Protein AF-A0A834CNC3-F1 (afdb_monomer)

Secondary structure (DSSP, 8-state):
-PPP-----EEE--THHHHHHHHSHHHHHHHHHHTTSEEESSTTTHHHHHHHHHHHHHHHHHHHHHH-----TTS-SSSSHHHHHHHHHHHHHH----HHHHHHHHTTS----

Mean predicted aligned error: 15.57 Å

Organism: Juglans regia (NCBI:txid51240)

Structure (mmCIF, N/CA/C/O backbone):
data_AF-A0A834CNC3-F1
#
_entry.id   AF-A0A834CNC3-F1
#
loop_
_atom_site.group_PDB
_atom_site.id
_atom_site.type_symbol
_atom_site.label_atom_id
_atom_site.label_alt_id
_atom_site.label_comp_id
_atom_site.label_asym_id
_atom_site.label_entity_id
_atom_site.label_seq_id
_atom_site.pdbx_PDB_ins_code
_atom_site.Cartn_x
_atom_site.Cartn_y
_atom_site.Cartn_z
_atom_site.occupancy
_atom_site.B_iso_or_equiv
_atom_site.auth_seq_id
_atom_site.auth_comp_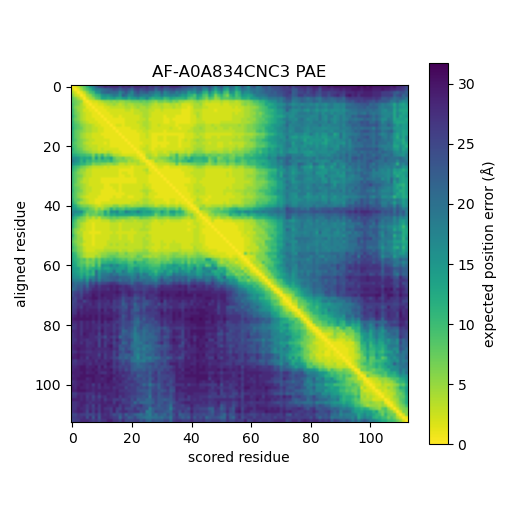id
_atom_site.auth_asym_id
_atom_site.auth_atom_id
_atom_site.pdbx_PDB_model_num
ATOM 1 N N . MET A 1 1 ? -22.501 -0.423 21.751 1.00 41.09 1 MET A N 1
ATOM 2 C CA . MET A 1 1 ? -21.219 -0.624 21.041 1.00 41.09 1 MET A CA 1
ATOM 3 C C . MET A 1 1 ? -21.425 -1.715 20.008 1.00 41.09 1 MET A C 1
ATOM 5 O O . MET A 1 1 ? -21.497 -2.881 20.372 1.00 41.09 1 MET A O 1
ATOM 9 N N . THR A 1 2 ? -21.626 -1.350 18.747 1.00 49.31 2 THR A N 1
ATOM 10 C CA . THR A 1 2 ? -21.684 -2.316 17.645 1.00 49.31 2 THR A CA 1
ATOM 11 C C . THR A 1 2 ? -20.278 -2.861 17.417 1.00 49.31 2 THR A C 1
ATOM 13 O O . THR A 1 2 ? -19.339 -2.093 17.212 1.00 49.31 2 THR A O 1
ATOM 16 N N . LYS A 1 3 ? -20.114 -4.182 17.523 1.00 52.75 3 LYS A N 1
ATOM 17 C CA . LYS A 1 3 ? -18.864 -4.873 17.188 1.00 52.75 3 LYS A CA 1
ATOM 18 C C . LYS A 1 3 ? -18.558 -4.570 15.717 1.00 52.75 3 LYS A C 1
ATOM 20 O O . LYS A 1 3 ? -19.359 -4.921 14.857 1.00 52.75 3 LYS A O 1
ATOM 25 N N . CYS A 1 4 ? -17.453 -3.884 15.436 1.00 61.88 4 CYS A N 1
ATOM 26 C CA . CYS A 1 4 ? -16.990 -3.725 14.062 1.00 61.88 4 CYS A CA 1
ATOM 27 C C . CYS A 1 4 ? -16.501 -5.100 13.592 1.00 61.88 4 CYS A C 1
ATOM 29 O O . CYS A 1 4 ? -15.593 -5.657 14.203 1.00 61.88 4 CYS A O 1
ATOM 31 N N . SER A 1 5 ? -17.149 -5.677 12.581 1.00 75.75 5 SER A N 1
ATOM 32 C CA . SER A 1 5 ? -16.826 -7.008 12.044 1.00 75.75 5 SER A CA 1
ATOM 33 C C . SER A 1 5 ? -15.761 -6.974 10.946 1.00 75.75 5 SER A C 1
ATOM 35 O O . SER A 1 5 ? -15.480 -8.002 10.340 1.00 75.75 5 SER A O 1
ATOM 37 N N . LEU A 1 6 ? -15.217 -5.792 10.645 1.00 85.88 6 LEU A N 1
ATOM 38 C CA . LEU A 1 6 ? -14.205 -5.610 9.615 1.00 85.88 6 LEU A CA 1
ATOM 39 C C . LEU A 1 6 ? -12.844 -6.058 10.144 1.00 85.88 6 LEU A C 1
ATOM 41 O O . LEU A 1 6 ? -12.264 -5.421 11.022 1.00 85.88 6 LEU A O 1
ATOM 45 N N . GLU A 1 7 ? -12.337 -7.139 9.568 1.00 88.31 7 GLU A N 1
ATOM 46 C CA . GLU A 1 7 ? -11.009 -7.679 9.825 1.00 88.31 7 GLU A CA 1
ATOM 47 C C . GLU A 1 7 ? -10.326 -7.974 8.486 1.00 88.31 7 GLU A C 1
ATOM 49 O O . GLU A 1 7 ? -10.959 -8.382 7.509 1.00 88.31 7 GLU A O 1
ATOM 54 N N . THR A 1 8 ? -9.019 -7.739 8.426 1.00 92.25 8 THR A N 1
ATOM 55 C CA . THR A 1 8 ? -8.188 -8.132 7.291 1.00 92.25 8 THR A CA 1
ATOM 56 C C . THR A 1 8 ? -6.791 -8.473 7.787 1.00 92.25 8 THR A C 1
ATOM 58 O O . THR A 1 8 ? -6.259 -7.806 8.676 1.00 92.25 8 THR A O 1
ATOM 61 N N . VAL A 1 9 ? -6.196 -9.519 7.219 1.00 93.00 9 VAL A N 1
ATOM 62 C CA . VAL A 1 9 ? -4.833 -9.948 7.539 1.00 93.00 9 VAL A CA 1
ATOM 63 C C . VAL A 1 9 ? -3.977 -9.774 6.297 1.00 93.00 9 VAL A C 1
ATOM 65 O O . VAL A 1 9 ? -4.132 -10.499 5.310 1.00 93.00 9 VAL A O 1
ATOM 68 N N . LEU A 1 10 ? -3.065 -8.810 6.371 1.00 94.56 10 LEU A N 1
ATOM 69 C CA . LEU A 1 10 ? -2.088 -8.511 5.335 1.00 94.56 10 LEU A CA 1
ATOM 70 C C . LEU A 1 10 ? -0.815 -9.333 5.575 1.00 94.56 10 LEU A C 1
ATOM 72 O O . LEU A 1 10 ? -0.267 -9.334 6.677 1.00 94.56 10 LEU A O 1
ATOM 76 N N . ARG A 1 11 ? -0.340 -10.031 4.542 1.00 95.56 11 ARG A N 1
ATOM 77 C CA . ARG A 1 11 ? 0.912 -10.798 4.550 1.00 95.56 11 ARG A CA 1
ATOM 78 C C . ARG A 1 11 ? 1.923 -10.104 3.655 1.00 95.56 11 ARG A C 1
ATOM 80 O O . ARG A 1 11 ? 1.697 -9.989 2.457 1.00 95.56 11 ARG A O 1
ATOM 87 N N . VAL A 1 12 ? 3.024 -9.648 4.240 1.00 96.75 12 VAL A N 1
ATOM 88 C CA . VAL A 1 12 ? 4.131 -9.037 3.498 1.00 96.75 12 VAL A CA 1
ATOM 89 C C . VAL A 1 12 ? 5.075 -10.137 3.029 1.00 96.75 12 VAL A C 1
ATOM 91 O O . VAL A 1 12 ? 5.561 -10.920 3.844 1.00 96.75 12 VAL A O 1
ATOM 94 N N . HIS A 1 13 ? 5.346 -10.174 1.727 1.00 96.62 13 HIS A N 1
ATOM 95 C CA . HIS A 1 13 ? 6.237 -11.152 1.092 1.00 96.62 13 HIS A CA 1
ATOM 96 C C . HIS A 1 13 ? 7.626 -10.576 0.818 1.00 96.62 13 HIS A C 1
ATOM 98 O O . HIS A 1 13 ? 8.601 -11.317 0.734 1.00 96.62 13 HIS A O 1
ATOM 104 N N . SER A 1 14 ? 7.725 -9.250 0.698 1.00 95.38 14 SER A N 1
ATOM 105 C CA . SER A 1 14 ? 8.938 -8.548 0.283 1.00 95.38 14 SER A CA 1
ATOM 106 C C . SER A 1 14 ? 9.183 -7.300 1.137 1.00 95.38 14 SER A C 1
ATOM 108 O O . SER A 1 14 ? 8.270 -6.492 1.320 1.00 95.38 14 SER A O 1
ATOM 110 N N . PRO A 1 15 ? 10.423 -7.051 1.607 1.00 94.94 15 PRO A N 1
ATOM 111 C CA . PRO A 1 15 ? 10.769 -5.808 2.299 1.00 94.94 15 PRO A CA 1
ATOM 112 C C . PRO A 1 15 ? 10.559 -4.543 1.450 1.00 94.94 15 PRO A C 1
ATOM 114 O O . PRO A 1 15 ? 10.452 -3.447 2.005 1.00 94.94 15 PRO A O 1
ATOM 117 N N . GLN A 1 16 ? 10.478 -4.674 0.117 1.00 92.38 16 GLN A N 1
ATOM 118 C CA . GLN A 1 16 ? 10.196 -3.547 -0.778 1.00 92.38 16 GLN A CA 1
ATOM 119 C C . GLN A 1 16 ? 8.828 -2.918 -0.504 1.00 92.38 16 GLN A C 1
ATOM 121 O O . GLN A 1 16 ? 8.680 -1.716 -0.727 1.00 92.38 16 GLN A O 1
ATOM 126 N N . PHE A 1 17 ? 7.883 -3.686 0.055 1.00 94.81 17 PHE A N 1
ATOM 127 C CA . PHE A 1 17 ? 6.597 -3.192 0.543 1.00 94.81 17 PHE A CA 1
ATOM 128 C C . PHE A 1 17 ? 6.767 -1.920 1.381 1.00 94.81 17 PHE A C 1
ATOM 130 O O . PHE A 1 17 ? 6.207 -0.873 1.061 1.00 94.81 17 PHE A O 1
ATOM 137 N N . TYR A 1 18 ? 7.609 -1.982 2.417 1.00 91.00 18 TYR A N 1
ATOM 138 C CA . TYR A 1 18 ? 7.802 -0.868 3.342 1.00 91.00 18 TYR A CA 1
ATOM 139 C C . TYR A 1 18 ? 8.405 0.347 2.640 1.00 91.00 18 TYR A C 1
ATOM 141 O O . TYR A 1 18 ? 7.972 1.474 2.867 1.00 91.00 18 TYR A O 1
ATOM 149 N N . TRP A 1 19 ? 9.375 0.128 1.751 1.00 90.75 19 TRP A N 1
ATOM 150 C CA . TRP A 1 19 ? 9.991 1.216 0.999 1.00 90.75 19 TRP A CA 1
ATOM 151 C C . TRP A 1 19 ? 8.991 1.893 0.059 1.00 90.75 19 TRP A C 1
ATOM 153 O O . TRP A 1 19 ? 8.902 3.121 0.047 1.00 90.75 19 TRP A O 1
ATOM 163 N N . LYS A 1 20 ? 8.205 1.121 -0.701 1.00 89.94 20 LYS A N 1
ATOM 164 C CA . LYS A 1 20 ? 7.202 1.658 -1.631 1.00 89.94 20 LYS A CA 1
ATOM 165 C C . LYS A 1 20 ? 6.122 2.430 -0.879 1.00 89.94 20 LYS A C 1
ATOM 167 O O . LYS A 1 20 ? 5.895 3.591 -1.208 1.00 89.94 20 LYS A O 1
ATOM 172 N N . VAL A 1 21 ? 5.549 1.859 0.181 1.00 88.44 21 VAL A N 1
ATOM 173 C CA . VAL A 1 21 ? 4.517 2.524 0.997 1.00 88.44 21 VAL A CA 1
ATOM 174 C C . VAL A 1 21 ? 5.039 3.822 1.624 1.00 88.44 21 VAL A C 1
ATOM 176 O O . VAL A 1 21 ? 4.366 4.848 1.560 1.00 88.44 21 VAL A O 1
ATOM 179 N N . MET A 1 22 ? 6.261 3.826 2.166 1.00 86.12 22 MET A N 1
ATOM 180 C CA . MET A 1 22 ? 6.819 5.012 2.832 1.00 86.12 22 MET A CA 1
ATOM 181 C C . MET A 1 22 ? 7.269 6.103 1.853 1.00 86.12 22 MET A C 1
ATOM 183 O O . MET A 1 22 ? 7.214 7.291 2.170 1.00 86.12 22 MET A O 1
ATOM 187 N N . THR A 1 23 ? 7.738 5.728 0.659 1.00 83.06 23 THR A N 1
ATOM 188 C CA . THR A 1 23 ? 8.382 6.670 -0.270 1.00 83.06 23 THR A CA 1
ATOM 189 C C . THR A 1 23 ? 7.548 7.023 -1.491 1.00 83.06 23 THR A C 1
ATOM 191 O O . THR A 1 23 ? 7.901 7.982 -2.174 1.00 83.06 23 THR A O 1
ATOM 194 N N . ARG A 1 24 ? 6.444 6.334 -1.790 1.00 78.00 24 ARG A N 1
ATOM 195 C CA . ARG A 1 24 ? 5.650 6.577 -3.012 1.00 78.00 24 ARG A CA 1
ATOM 196 C C . ARG A 1 24 ? 4.211 7.035 -2.753 1.00 78.00 24 ARG A C 1
ATOM 198 O O . ARG A 1 24 ? 3.396 6.990 -3.669 1.00 78.00 24 ARG A O 1
ATOM 205 N N . ALA A 1 25 ? 3.934 7.568 -1.558 1.00 74.75 25 ALA A N 1
ATOM 206 C CA . ALA A 1 25 ? 2.613 8.086 -1.175 1.00 74.75 25 ALA A CA 1
ATOM 207 C C . ALA A 1 25 ? 1.498 7.069 -1.510 1.00 74.75 25 ALA A C 1
ATOM 209 O O . ALA A 1 25 ? 1.729 5.865 -1.403 1.00 74.75 25 ALA A O 1
ATOM 210 N N . ASP A 1 26 ? 0.320 7.527 -1.938 1.00 66.88 26 ASP A N 1
ATOM 211 C CA . ASP A 1 26 ? -0.842 6.665 -2.210 1.00 66.88 26 ASP A CA 1
ATOM 212 C C . ASP A 1 26 ? -0.576 5.612 -3.301 1.00 66.88 26 ASP A C 1
ATOM 214 O O . ASP A 1 26 ? -1.096 4.497 -3.240 1.00 66.88 26 ASP A O 1
ATOM 218 N N . LEU A 1 27 ? 0.292 5.925 -4.269 1.00 82.94 27 LEU A N 1
ATOM 219 C CA . LEU A 1 27 ? 0.684 4.986 -5.324 1.00 82.94 27 LEU A CA 1
ATOM 220 C C . LEU A 1 27 ? 1.593 3.870 -4.802 1.00 82.94 27 LEU A C 1
ATOM 222 O O . LEU A 1 27 ? 1.631 2.795 -5.382 1.00 82.94 27 LEU A O 1
ATOM 226 N N . GLY A 1 28 ? 2.294 4.085 -3.688 1.00 88.31 28 GLY A N 1
ATOM 227 C CA . GLY A 1 28 ? 3.211 3.102 -3.120 1.00 88.31 28 GLY A CA 1
ATOM 228 C C . GLY A 1 28 ? 2.536 1.834 -2.623 1.00 88.31 28 GLY A C 1
ATOM 229 O O . GLY A 1 28 ? 3.091 0.749 -2.775 1.00 88.31 28 GLY A O 1
ATOM 230 N N . LEU A 1 29 ? 1.334 1.962 -2.060 1.00 91.19 29 LEU A N 1
ATOM 231 C CA . LEU A 1 29 ? 0.539 0.809 -1.645 1.00 91.19 29 LEU A CA 1
ATOM 232 C C . LEU A 1 29 ? -0.019 0.054 -2.861 1.00 91.19 29 LEU A C 1
ATOM 234 O O . LEU A 1 29 ? -0.024 -1.173 -2.859 1.00 91.19 29 LEU A O 1
ATOM 238 N N . ALA A 1 30 ? -0.448 0.778 -3.900 1.00 91.12 30 ALA A N 1
ATOM 239 C CA . ALA A 1 30 ? -0.945 0.182 -5.139 1.00 91.12 30 ALA A CA 1
ATOM 240 C C . ALA A 1 30 ? 0.167 -0.555 -5.904 1.00 91.12 30 ALA A C 1
ATOM 242 O O . ALA A 1 30 ? -0.014 -1.719 -6.251 1.00 91.12 30 ALA A O 1
ATOM 243 N N . ASP A 1 31 ? 1.329 0.082 -6.083 1.00 91.94 31 ASP A N 1
ATOM 244 C CA . ASP A 1 31 ? 2.526 -0.527 -6.676 1.00 91.94 31 ASP A CA 1
ATOM 245 C C . ASP A 1 31 ? 2.905 -1.807 -5.920 1.00 91.94 31 ASP A C 1
ATOM 247 O O . ASP A 1 31 ? 3.112 -2.852 -6.525 1.00 91.94 31 ASP A O 1
ATOM 251 N N . ALA A 1 32 ? 2.954 -1.749 -4.585 1.00 94.56 32 ALA A N 1
ATOM 252 C CA . ALA A 1 32 ? 3.310 -2.903 -3.766 1.00 94.56 32 ALA A CA 1
ATOM 253 C C . ALA A 1 32 ? 2.288 -4.051 -3.864 1.00 94.56 32 ALA A C 1
ATOM 255 O O . ALA A 1 32 ? 2.666 -5.213 -3.731 1.00 94.56 32 ALA A O 1
ATOM 256 N N . TYR A 1 33 ? 1.008 -3.745 -4.098 1.00 93.12 33 TYR A N 1
ATOM 257 C CA . TYR A 1 33 ? -0.026 -4.760 -4.304 1.00 93.12 33 TYR A CA 1
ATOM 258 C C . TYR A 1 33 ? 0.096 -5.409 -5.687 1.00 93.12 33 TYR A C 1
ATOM 260 O O . TYR A 1 33 ? 0.105 -6.632 -5.791 1.00 93.12 33 TYR A O 1
ATOM 268 N N . ILE A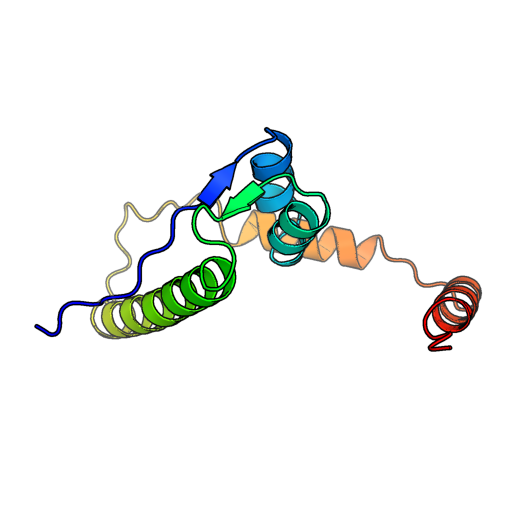 1 34 ? 0.237 -4.595 -6.739 1.00 93.31 34 ILE A N 1
ATOM 269 C CA . ILE A 1 34 ? 0.364 -5.053 -8.132 1.00 93.31 34 ILE A CA 1
ATOM 270 C C . ILE A 1 34 ? 1.642 -5.877 -8.325 1.00 93.31 34 ILE A C 1
ATOM 272 O O . ILE A 1 34 ? 1.607 -6.919 -8.976 1.00 93.31 34 ILE A O 1
ATOM 276 N N . ASP A 1 35 ? 2.749 -5.445 -7.721 1.00 95.12 35 ASP A N 1
ATOM 277 C CA . ASP A 1 35 ? 4.037 -6.141 -7.792 1.00 95.12 35 ASP A CA 1
ATOM 278 C C . ASP A 1 35 ? 4.090 -7.396 -6.894 1.00 95.12 35 ASP A C 1
ATOM 280 O O . ASP A 1 35 ? 5.079 -8.129 -6.915 1.00 95.12 35 ASP A O 1
ATOM 284 N N . GLY A 1 36 ? 3.048 -7.657 -6.093 1.00 94.31 36 GLY A N 1
ATOM 285 C CA . GLY A 1 36 ? 2.966 -8.825 -5.213 1.00 94.31 36 GLY A CA 1
ATOM 286 C C . GLY A 1 36 ? 3.856 -8.752 -3.967 1.00 94.31 36 GLY A C 1
ATOM 287 O O . GLY A 1 36 ? 4.118 -9.778 -3.339 1.00 94.31 36 GLY A O 1
ATOM 288 N N . ASP A 1 37 ? 4.309 -7.560 -3.563 1.00 96.12 37 ASP A N 1
ATOM 289 C CA . ASP A 1 37 ? 5.113 -7.389 -2.344 1.00 96.12 37 ASP A CA 1
ATOM 290 C C . ASP A 1 37 ? 4.327 -7.726 -1.069 1.00 96.12 37 ASP A C 1
ATOM 292 O O . ASP A 1 37 ? 4.917 -8.002 -0.019 1.00 96.12 37 ASP A O 1
ATOM 296 N N . PHE A 1 38 ? 2.997 -7.708 -1.149 1.00 95.56 38 PHE A N 1
ATOM 297 C CA . PHE A 1 38 ? 2.102 -8.207 -0.117 1.00 95.56 38 PHE A CA 1
ATOM 298 C C . PHE A 1 38 ? 0.843 -8.828 -0.727 1.00 95.56 38 PHE A C 1
ATOM 300 O O . PHE A 1 38 ? 0.470 -8.540 -1.861 1.00 95.56 38 PHE A O 1
ATOM 307 N N . SER A 1 39 ? 0.154 -9.656 0.052 1.00 94.94 39 SER A N 1
ATOM 308 C CA . SER A 1 39 ? -1.174 -10.168 -0.287 1.00 94.94 39 SER A CA 1
ATOM 309 C C . SER A 1 39 ? -2.066 -10.248 0.949 1.00 94.94 39 SER A C 1
ATOM 311 O O . SER A 1 39 ? -1.653 -9.912 2.062 1.00 94.94 39 SER A O 1
ATOM 313 N N . PHE A 1 40 ? -3.304 -10.696 0.764 1.00 94.69 40 PHE A N 1
ATOM 314 C CA . PHE A 1 40 ? -4.238 -10.925 1.859 1.00 94.69 40 PHE A CA 1
ATOM 315 C C . PHE A 1 40 ? -4.385 -12.415 2.145 1.00 94.69 40 PHE A C 1
ATOM 317 O O . PHE A 1 40 ? -4.375 -13.236 1.232 1.00 94.69 40 PHE A O 1
ATOM 324 N N . ALA A 1 41 ? -4.530 -12.767 3.425 1.00 86.94 41 ALA A N 1
ATOM 325 C CA . ALA A 1 41 ? -4.808 -14.148 3.823 1.00 86.94 41 ALA A CA 1
ATOM 326 C C . ALA A 1 41 ? -6.189 -14.625 3.336 1.00 86.94 41 ALA A C 1
ATOM 328 O O . ALA A 1 41 ? -6.368 -15.809 3.072 1.00 86.94 41 ALA A O 1
ATOM 329 N N . VAL A 1 42 ? -7.143 -13.695 3.226 1.00 80.81 42 VAL A N 1
ATOM 330 C CA . VAL A 1 42 ? -8.461 -13.900 2.618 1.00 80.81 42 VAL A CA 1
ATOM 331 C C . VAL A 1 42 ? -8.486 -13.107 1.318 1.00 80.81 42 VAL A C 1
ATOM 333 O O . VAL A 1 42 ? -8.476 -11.877 1.338 1.00 80.81 42 VAL A O 1
ATOM 336 N N . GLU A 1 43 ? -8.470 -13.820 0.197 1.00 67.75 43 GLU A N 1
ATOM 337 C CA . GLU A 1 43 ? -8.192 -13.245 -1.124 1.00 67.75 43 GLU A CA 1
ATOM 338 C C . GLU A 1 43 ? -9.329 -12.349 -1.644 1.00 67.75 43 GLU A C 1
ATOM 340 O O . GLU A 1 43 ? -9.062 -11.312 -2.244 1.00 67.75 43 GLU A O 1
ATOM 345 N N . ASN A 1 44 ? -10.587 -12.684 -1.335 1.00 74.50 44 ASN A N 1
ATOM 346 C CA . ASN A 1 44 ? -11.749 -12.004 -1.920 1.00 74.50 44 ASN A CA 1
ATOM 347 C C . ASN A 1 44 ? -12.108 -10.673 -1.240 1.00 74.50 44 ASN A C 1
ATOM 349 O O . ASN A 1 44 ? -12.458 -9.716 -1.922 1.00 74.50 44 ASN A O 1
ATOM 353 N N . ASP A 1 45 ? -11.974 -10.586 0.087 1.00 84.69 45 ASP A N 1
ATOM 354 C CA . ASP A 1 45 ? -12.443 -9.417 0.849 1.00 84.69 45 ASP A CA 1
ATOM 355 C C . ASP A 1 45 ? -11.304 -8.601 1.474 1.00 84.69 45 ASP A C 1
ATOM 357 O O . ASP A 1 45 ? -11.528 -7.513 2.000 1.00 84.69 45 ASP A O 1
ATOM 361 N N . GLY A 1 46 ? -10.062 -9.092 1.424 1.00 90.31 46 GLY A N 1
ATOM 362 C CA . GLY A 1 46 ? -8.954 -8.509 2.179 1.00 90.31 46 GLY A CA 1
ATOM 363 C C . GLY A 1 46 ? -8.635 -7.059 1.805 1.00 90.31 46 GLY A C 1
ATOM 364 O O . GLY A 1 46 ? -8.483 -6.216 2.697 1.00 90.31 46 GLY A O 1
ATOM 365 N N . LEU A 1 47 ? -8.587 -6.756 0.502 1.00 91.00 47 LEU A N 1
ATOM 366 C CA . LEU A 1 47 ? -8.303 -5.409 -0.006 1.00 91.00 47 LEU A CA 1
ATOM 367 C C . LEU A 1 47 ? -9.468 -4.448 0.255 1.00 91.00 47 LEU A C 1
ATOM 369 O O . LEU A 1 47 ? -9.253 -3.314 0.683 1.00 91.00 47 LEU A O 1
ATOM 373 N N . LEU A 1 48 ? -10.702 -4.911 0.045 1.00 91.75 48 LEU A N 1
ATOM 374 C CA . LEU A 1 48 ? -11.902 -4.124 0.316 1.00 91.75 48 LEU A CA 1
ATOM 375 C C . LEU A 1 48 ? -12.005 -3.782 1.807 1.00 91.75 48 LEU A C 1
ATOM 377 O O . LEU A 1 48 ? -12.191 -2.617 2.159 1.00 91.75 48 LEU A O 1
ATOM 381 N N . ASN A 1 49 ? -11.803 -4.771 2.680 1.00 92.38 49 ASN A N 1
ATOM 382 C CA . ASN A 1 49 ? -11.808 -4.584 4.127 1.00 92.38 49 ASN A CA 1
ATOM 383 C C . ASN A 1 49 ? -10.708 -3.615 4.568 1.00 92.38 49 ASN A C 1
ATOM 385 O O . ASN A 1 49 ? -10.962 -2.778 5.431 1.00 92.38 49 ASN A O 1
ATOM 389 N N . LEU A 1 50 ? -9.517 -3.663 3.955 1.00 92.00 50 LEU A N 1
ATOM 390 C CA . LEU A 1 50 ? -8.448 -2.697 4.226 1.00 92.00 50 LEU A CA 1
ATOM 391 C C . LEU A 1 50 ? -8.911 -1.262 3.938 1.00 92.00 50 LEU A C 1
ATOM 393 O O . LEU A 1 50 ? -8.783 -0.395 4.804 1.00 92.00 50 LEU A O 1
ATOM 397 N N . PHE A 1 51 ? -9.492 -1.007 2.762 1.00 90.69 51 PHE A N 1
ATOM 398 C CA . PHE A 1 51 ? -10.002 0.324 2.428 1.00 90.69 51 PHE A CA 1
ATOM 399 C C . PHE A 1 51 ? -11.159 0.751 3.336 1.00 90.69 51 PHE A C 1
ATOM 401 O O . PHE A 1 51 ? -11.165 1.888 3.809 1.00 90.69 51 PHE A O 1
ATOM 408 N N . MET A 1 52 ? -12.098 -0.148 3.646 1.00 90.88 52 MET A N 1
ATOM 409 C CA . MET A 1 52 ? -13.189 0.140 4.583 1.00 90.88 52 MET A CA 1
ATOM 410 C C . MET A 1 52 ? -12.668 0.503 5.979 1.00 90.88 52 MET A C 1
ATOM 412 O O . MET A 1 52 ? -13.153 1.464 6.573 1.00 90.88 52 MET A O 1
ATOM 416 N N . ILE A 1 53 ? -11.655 -0.207 6.486 1.00 90.25 53 ILE A N 1
ATOM 417 C CA . ILE A 1 53 ? -11.012 0.090 7.774 1.00 90.25 53 ILE A CA 1
ATOM 418 C C . ILE A 1 53 ? -10.331 1.462 7.739 1.00 90.25 53 ILE A C 1
ATOM 420 O O . ILE A 1 53 ? -10.507 2.249 8.670 1.00 90.25 53 ILE A O 1
ATOM 424 N N . ILE A 1 54 ? -9.588 1.781 6.673 1.00 88.12 54 ILE A N 1
ATOM 425 C CA . ILE A 1 54 ? -8.917 3.084 6.522 1.00 88.12 54 ILE A CA 1
ATOM 426 C C . ILE A 1 54 ? -9.944 4.228 6.503 1.00 88.12 54 ILE A C 1
ATOM 428 O O . ILE A 1 54 ? -9.760 5.233 7.196 1.00 88.12 54 ILE A O 1
ATOM 432 N N . ILE A 1 55 ? -11.042 4.074 5.755 1.00 88.12 55 ILE A N 1
ATOM 433 C CA . ILE A 1 55 ? -12.121 5.071 5.666 1.00 88.12 55 ILE A CA 1
ATOM 434 C C . ILE A 1 55 ? -12.820 5.233 7.022 1.00 88.12 55 ILE A C 1
ATOM 436 O O . ILE A 1 55 ? -12.914 6.348 7.534 1.00 88.12 55 ILE A O 1
ATOM 440 N N . ALA A 1 56 ? -13.233 4.129 7.651 1.00 86.00 56 ALA A N 1
ATOM 441 C CA . ALA A 1 56 ? -13.880 4.161 8.961 1.00 86.00 56 ALA A CA 1
ATOM 442 C C . ALA A 1 56 ? -12.972 4.788 10.038 1.00 86.00 56 ALA A C 1
ATOM 444 O O . ALA A 1 56 ? -13.433 5.565 10.877 1.00 86.00 56 ALA A O 1
ATOM 445 N N . GLY A 1 57 ? -11.667 4.499 9.990 1.00 83.31 57 GLY A N 1
ATOM 446 C CA . GLY A 1 57 ? -10.662 5.104 10.860 1.00 83.31 57 GLY A CA 1
ATOM 447 C C . GLY A 1 57 ? -10.529 6.613 10.652 1.00 83.31 57 GLY A C 1
ATOM 448 O O . GLY A 1 57 ? -10.493 7.363 11.629 1.00 83.31 57 GLY A O 1
ATOM 449 N N . ARG A 1 58 ? -10.526 7.087 9.399 1.00 80.12 58 ARG A N 1
ATOM 450 C CA . ARG A 1 58 ? -10.529 8.525 9.075 1.00 80.12 58 ARG A CA 1
ATOM 451 C C . ARG A 1 58 ? -11.744 9.232 9.677 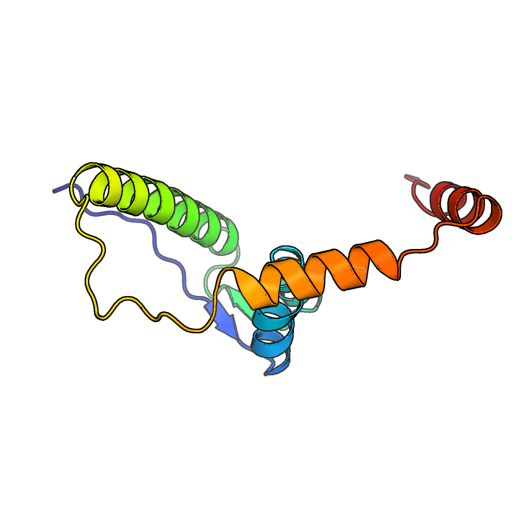1.00 80.12 58 ARG A C 1
ATOM 453 O O . ARG A 1 58 ? -11.588 10.293 10.286 1.00 80.12 58 ARG A O 1
ATOM 460 N N . ASP A 1 59 ? -12.930 8.650 9.541 1.00 73.00 59 ASP A N 1
ATOM 461 C CA . ASP A 1 59 ? -14.177 9.249 10.027 1.00 73.00 59 ASP A CA 1
ATOM 462 C C . ASP A 1 59 ? -14.227 9.300 11.561 1.00 73.00 59 ASP A C 1
ATOM 464 O O . ASP A 1 59 ? -14.594 10.331 12.142 1.00 73.00 59 ASP A O 1
ATOM 468 N N . ALA A 1 60 ? -13.749 8.245 12.227 1.00 73.25 60 ALA A N 1
ATOM 469 C CA . ALA A 1 60 ? -13.606 8.203 13.680 1.00 73.25 60 ALA A CA 1
ATOM 470 C C . ALA A 1 60 ? -12.589 9.240 14.191 1.00 73.25 60 ALA A C 1
ATOM 472 O O . ALA A 1 60 ? -12.892 10.004 15.111 1.00 73.25 60 ALA A O 1
ATOM 473 N N . ILE A 1 61 ? -11.409 9.327 13.562 1.00 65.69 61 ILE A N 1
ATOM 474 C CA . ILE A 1 61 ? -10.373 10.307 13.921 1.00 65.69 61 ILE A CA 1
ATOM 475 C C . ILE A 1 61 ? -10.882 11.732 13.692 1.00 65.69 61 ILE A C 1
ATOM 477 O O . ILE A 1 61 ? -10.716 12.588 14.559 1.00 65.69 61 ILE A O 1
ATOM 481 N N . SER A 1 62 ? -11.553 12.006 12.572 1.00 60.22 62 SER A N 1
ATOM 482 C CA . SER A 1 62 ? -12.094 13.341 12.280 1.00 60.22 62 SER A CA 1
ATOM 483 C C . SER A 1 62 ? -13.151 13.779 13.305 1.00 60.22 62 SER A C 1
ATOM 485 O O . SER A 1 62 ? -13.186 14.946 13.705 1.00 60.22 62 SER A O 1
ATOM 487 N N . SER A 1 63 ? -13.953 12.830 13.795 1.00 58.12 63 SER A N 1
ATOM 488 C CA . SER A 1 63 ? -14.957 13.056 14.837 1.00 58.12 63 SER A CA 1
ATOM 489 C C . SER A 1 63 ? -14.312 13.324 16.202 1.00 58.12 63 SER A C 1
ATOM 491 O O . SER A 1 63 ? -14.695 14.278 16.877 1.00 58.12 63 SER A O 1
ATOM 493 N N . ALA A 1 64 ? -13.273 12.567 16.572 1.00 58.31 64 ALA A N 1
ATOM 494 C CA . ALA A 1 64 ? -12.496 12.791 17.797 1.00 58.31 64 ALA A CA 1
ATOM 495 C C . ALA A 1 64 ? -11.677 14.099 17.762 1.00 58.31 64 ALA A C 1
ATOM 497 O O . ALA A 1 64 ? -11.504 14.779 18.773 1.00 58.31 64 ALA A O 1
ATOM 498 N N . THR A 1 65 ? -11.198 14.502 16.585 1.00 52.28 65 THR A N 1
ATOM 499 C CA . THR A 1 65 ? -10.423 15.744 16.419 1.00 52.28 65 THR A CA 1
ATOM 500 C C . THR A 1 65 ? -11.327 16.981 16.451 1.00 52.28 65 THR A C 1
ATOM 502 O O . THR A 1 65 ? -10.915 18.033 16.938 1.00 52.28 65 THR A O 1
ATOM 505 N N . LYS A 1 66 ? -12.594 16.866 16.018 1.00 52.66 66 LYS A N 1
ATOM 506 C CA . LYS A 1 66 ? -13.605 17.918 16.229 1.00 52.66 66 LYS A CA 1
ATOM 507 C C . LYS A 1 66 ? -13.909 18.149 17.716 1.00 52.66 66 LYS A C 1
ATOM 509 O O . LYS A 1 66 ? -14.238 19.280 18.067 1.00 52.66 66 LYS A O 1
ATOM 514 N N . SER A 1 67 ? -13.770 17.134 18.579 1.00 48.31 67 SER A N 1
ATOM 515 C CA . SER A 1 67 ? -13.980 17.273 20.029 1.00 48.31 67 SER A CA 1
ATOM 516 C C . SER A 1 67 ? -12.726 17.683 20.814 1.00 48.31 67 SER A C 1
ATOM 518 O O . SER A 1 67 ? -12.867 18.250 21.892 1.00 48.31 67 SER A O 1
ATOM 520 N N . ASN A 1 68 ? -11.514 17.466 20.288 1.00 48.78 68 ASN A N 1
ATOM 521 C CA . ASN A 1 68 ? -10.254 17.848 20.942 1.00 48.78 68 ASN A CA 1
ATOM 522 C C . ASN A 1 68 ? -9.494 18.927 20.154 1.00 48.78 68 ASN A C 1
ATOM 524 O O . ASN A 1 68 ? -8.533 18.653 19.436 1.00 48.78 68 ASN A O 1
ATOM 528 N N . LYS A 1 69 ? -9.860 20.199 20.365 1.00 50.72 69 LYS A N 1
ATOM 529 C CA . LYS A 1 69 ? -9.011 21.359 20.022 1.00 50.72 69 LYS A CA 1
ATOM 530 C C . LYS A 1 69 ? -7.891 21.570 21.053 1.00 50.72 69 LYS A C 1
ATOM 532 O O . LYS A 1 69 ? -7.699 22.673 21.554 1.00 50.72 69 LYS A O 1
ATOM 537 N N . THR A 1 70 ? -7.130 20.534 21.379 1.00 52.56 70 THR A N 1
ATOM 538 C CA . THR A 1 70 ? -5.952 20.662 22.244 1.00 52.56 70 THR A CA 1
ATOM 539 C C . THR A 1 70 ? -4.751 20.071 21.529 1.00 52.56 70 THR A C 1
ATOM 541 O O . THR A 1 70 ? -4.440 18.887 21.603 1.00 52.56 70 THR A O 1
ATOM 544 N N . ARG A 1 71 ? -4.064 20.942 20.785 1.00 53.44 71 ARG A N 1
ATOM 545 C CA . ARG A 1 71 ? -2.735 20.677 20.237 1.00 53.44 71 ARG A CA 1
ATOM 546 C C . ARG A 1 71 ? -1.779 20.500 21.420 1.00 53.44 71 ARG A C 1
ATOM 548 O O . ARG A 1 71 ? -1.340 21.480 22.013 1.00 53.44 71 ARG A O 1
ATOM 555 N N . GLY A 1 72 ? -1.523 19.254 21.809 1.00 58.22 72 GLY A N 1
ATOM 556 C CA . GLY A 1 72 ? -0.604 18.933 22.898 1.00 58.22 72 GLY A CA 1
ATOM 557 C C . GLY A 1 72 ? 0.839 19.269 22.518 1.00 58.22 72 GLY A C 1
ATOM 558 O O . GLY A 1 72 ? 1.259 19.016 21.390 1.00 58.22 72 GLY A O 1
ATOM 559 N N . TRP A 1 73 ? 1.610 19.807 23.464 1.00 52.81 73 TRP A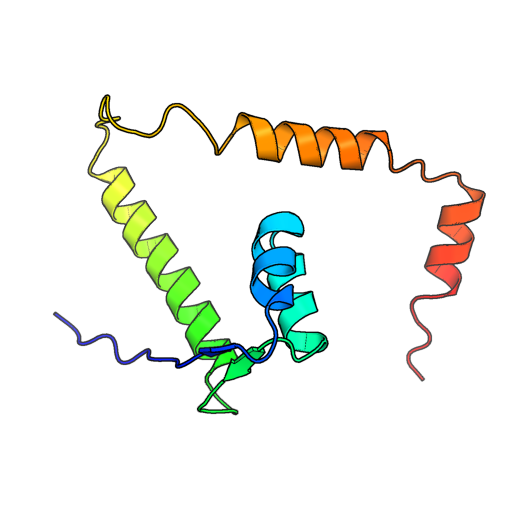 N 1
ATOM 560 C CA . TRP A 1 73 ? 3.036 20.155 23.316 1.00 52.81 73 TRP A CA 1
ATOM 561 C C . TRP A 1 73 ? 3.930 18.974 22.882 1.00 52.81 73 TRP A C 1
ATOM 563 O O . TRP A 1 73 ? 4.992 19.176 22.305 1.00 52.81 73 TRP A O 1
ATOM 573 N N . TRP A 1 74 ? 3.472 17.738 23.099 1.00 48.62 74 TRP A N 1
ATOM 574 C CA . TRP A 1 74 ? 4.138 16.502 22.674 1.00 48.62 74 TRP A CA 1
ATOM 575 C C . TRP A 1 74 ? 3.781 16.044 21.252 1.00 48.62 74 TRP A C 1
ATOM 577 O O . TRP A 1 74 ? 4.259 15.001 20.813 1.00 48.62 74 TRP A O 1
ATOM 587 N N . THR A 1 75 ? 2.939 16.785 20.520 1.00 55.47 75 THR A N 1
ATOM 588 C CA . THR A 1 75 ? 2.686 16.481 19.102 1.00 55.47 75 THR A CA 1
ATOM 589 C C . THR A 1 75 ? 4.020 16.607 18.369 1.00 55.47 75 THR A C 1
ATOM 591 O O . THR A 1 75 ? 4.625 17.675 18.484 1.00 55.47 75 THR A O 1
ATOM 594 N N . PRO A 1 76 ? 4.508 15.583 17.641 1.00 51.59 76 PRO A N 1
ATOM 595 C CA . PRO A 1 76 ? 5.836 15.634 17.047 1.00 51.59 76 PRO A CA 1
ATOM 596 C C . PRO A 1 76 ? 5.948 16.863 16.140 1.00 51.59 76 PRO A C 1
ATOM 598 O O . PRO A 1 76 ? 5.365 16.919 15.061 1.00 51.59 76 PRO A O 1
ATOM 601 N N . LEU A 1 77 ? 6.692 17.876 16.596 1.00 52.38 77 LEU A N 1
ATOM 602 C CA . LEU A 1 77 ? 7.025 19.081 15.824 1.00 52.38 77 LEU A CA 1
ATOM 603 C C . LEU A 1 77 ? 7.916 18.759 14.618 1.00 52.38 77 LEU A C 1
ATOM 605 O O . LEU A 1 77 ? 8.201 19.618 13.789 1.00 52.38 77 LEU A O 1
ATOM 609 N N . ILE A 1 78 ? 8.334 17.505 14.514 1.00 54.44 78 ILE A N 1
ATOM 610 C CA . ILE A 1 78 ? 9.170 16.978 13.466 1.00 54.44 78 ILE A CA 1
ATOM 611 C C . ILE A 1 78 ? 8.299 15.977 12.696 1.00 54.44 78 ILE A C 1
ATOM 613 O O . ILE A 1 78 ? 7.781 15.035 13.288 1.00 54.44 78 ILE A O 1
ATOM 617 N N . PHE A 1 79 ? 8.189 16.155 11.377 1.00 53.75 79 PHE A N 1
ATOM 618 C CA . PHE A 1 79 ? 7.994 15.068 10.401 1.00 53.75 79 PHE A CA 1
ATOM 619 C C . PHE A 1 79 ? 6.662 14.817 9.658 1.00 53.75 79 PHE A C 1
ATOM 621 O O . PHE A 1 79 ? 6.526 13.736 9.098 1.00 53.75 79 PHE A O 1
ATOM 628 N N . THR A 1 80 ? 5.723 15.758 9.485 1.00 49.50 80 THR A N 1
ATOM 629 C CA . THR A 1 80 ? 4.614 15.492 8.518 1.00 49.50 80 THR A CA 1
ATOM 630 C C . THR A 1 80 ? 4.343 16.575 7.477 1.00 49.50 80 THR A C 1
ATOM 632 O O . THR A 1 80 ? 4.214 16.242 6.304 1.00 49.50 80 THR A O 1
ATOM 635 N N . ALA A 1 81 ? 4.339 17.865 7.818 1.00 51.06 81 ALA A N 1
ATOM 636 C CA . ALA A 1 81 ? 3.995 18.895 6.825 1.00 51.06 81 ALA A CA 1
ATOM 637 C C . ALA A 1 81 ? 5.171 19.317 5.915 1.00 51.06 81 ALA A C 1
ATOM 639 O O . ALA A 1 81 ? 4.978 19.549 4.723 1.00 51.06 81 ALA A O 1
ATOM 640 N N . GLY A 1 82 ? 6.392 19.415 6.453 1.00 55.34 82 GLY A N 1
ATOM 641 C CA . GLY A 1 82 ? 7.531 20.008 5.733 1.00 55.34 82 GLY A CA 1
ATOM 642 C C . GLY A 1 82 ? 8.165 19.099 4.676 1.00 55.34 82 GLY A C 1
ATOM 643 O O . GLY A 1 82 ? 8.446 19.544 3.570 1.00 55.34 82 GLY A O 1
ATOM 644 N N . ILE A 1 83 ? 8.364 17.817 4.993 1.00 57.72 83 ILE A N 1
ATOM 645 C CA . ILE A 1 83 ? 9.092 16.882 4.117 1.00 57.72 83 ILE A CA 1
ATOM 646 C C . ILE A 1 83 ? 8.208 16.379 2.971 1.00 57.72 83 ILE A C 1
ATOM 648 O O . ILE A 1 83 ? 8.683 16.288 1.842 1.00 57.72 83 ILE A O 1
ATOM 652 N N . ALA A 1 84 ? 6.921 16.123 3.231 1.00 57.84 84 ALA A N 1
ATOM 653 C CA . ALA A 1 84 ? 5.957 15.775 2.187 1.00 57.84 84 ALA A CA 1
ATOM 654 C C . ALA A 1 84 ? 5.800 16.927 1.179 1.00 57.84 84 ALA A C 1
ATOM 656 O O . ALA A 1 84 ? 6.026 16.732 -0.012 1.00 57.84 84 ALA A O 1
ATOM 657 N N . SER A 1 85 ? 5.567 18.152 1.666 1.00 58.66 85 SER A N 1
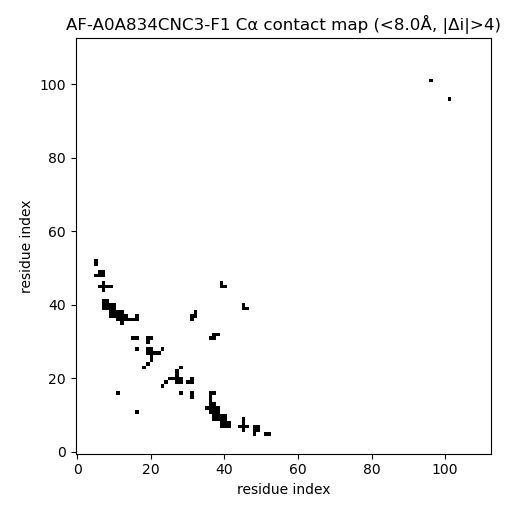ATOM 658 C CA . SER A 1 85 ? 5.439 19.334 0.802 1.00 58.66 85 SER A CA 1
ATOM 659 C C . SER A 1 85 ? 6.718 19.627 0.012 1.00 58.66 85 SER A C 1
ATOM 661 O O . SER A 1 85 ? 6.641 19.976 -1.161 1.00 58.66 85 SER A O 1
ATOM 663 N N . ALA A 1 86 ? 7.900 19.459 0.618 1.00 62.53 86 ALA A N 1
ATOM 664 C CA . ALA A 1 86 ? 9.175 19.661 -0.071 1.00 62.53 86 ALA A CA 1
ATOM 665 C C . ALA A 1 86 ? 9.419 18.613 -1.166 1.00 62.53 86 ALA A C 1
ATOM 667 O O . ALA A 1 86 ? 9.899 18.955 -2.244 1.00 62.53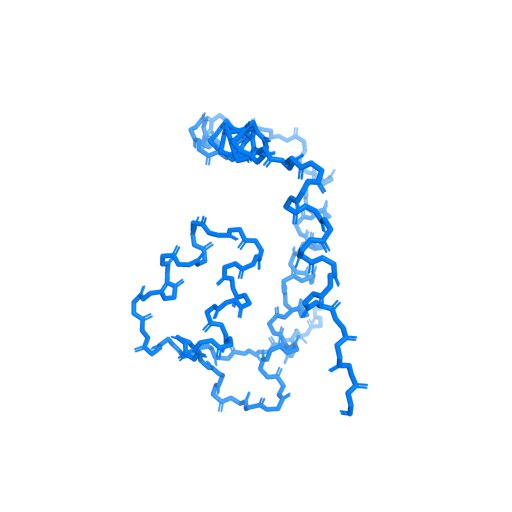 86 ALA A O 1
ATOM 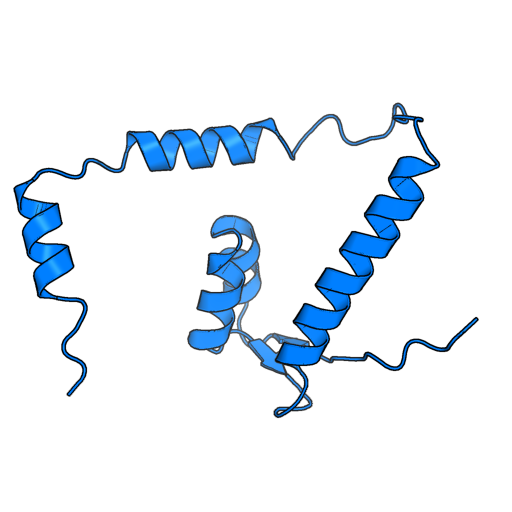668 N N . LYS A 1 87 ? 9.062 17.348 -0.920 1.00 70.38 87 LYS A N 1
ATOM 669 C CA . LYS A 1 87 ? 9.175 16.271 -1.908 1.00 70.38 87 LYS A CA 1
ATOM 670 C C . LYS A 1 87 ? 8.189 16.446 -3.062 1.00 70.38 87 LYS A C 1
ATOM 672 O O . LYS A 1 87 ? 8.582 16.274 -4.212 1.00 70.38 87 LYS A O 1
ATOM 677 N N . ASP A 1 88 ? 6.944 16.812 -2.778 1.00 63.09 88 ASP A N 1
ATOM 678 C CA . ASP A 1 88 ? 5.933 17.044 -3.814 1.00 63.09 88 ASP A CA 1
ATOM 679 C C . ASP A 1 88 ? 6.260 18.288 -4.642 1.00 63.09 88 ASP A C 1
ATOM 681 O O . ASP A 1 88 ? 6.166 18.253 -5.868 1.00 63.09 88 ASP A O 1
ATOM 685 N N . PHE A 1 89 ? 6.750 19.352 -4.000 1.00 69.19 89 PHE A N 1
ATOM 686 C CA . PHE A 1 89 ? 7.269 20.536 -4.681 1.00 69.19 89 PHE A CA 1
ATOM 687 C C . PHE A 1 89 ? 8.469 20.203 -5.579 1.00 69.19 89 PHE A C 1
ATOM 689 O O . PHE A 1 89 ? 8.496 20.614 -6.737 1.00 69.19 89 PHE A O 1
ATOM 696 N N . LEU A 1 90 ? 9.431 19.409 -5.091 1.00 67.88 90 LEU A N 1
ATOM 697 C CA . LEU A 1 90 ? 10.597 18.988 -5.872 1.00 67.88 90 LEU A CA 1
ATOM 698 C C . LEU A 1 90 ? 10.193 18.093 -7.054 1.00 67.88 90 LEU A C 1
ATOM 700 O O . LEU A 1 90 ? 10.655 18.302 -8.172 1.00 67.88 90 LEU A O 1
ATOM 704 N N . ASN A 1 91 ? 9.285 17.140 -6.839 1.00 69.00 91 ASN A N 1
ATOM 705 C CA . ASN A 1 91 ? 8.740 16.294 -7.902 1.00 69.00 91 ASN A CA 1
ATOM 706 C C . ASN A 1 91 ? 7.970 17.111 -8.951 1.00 69.00 91 ASN A C 1
ATOM 708 O O . ASN A 1 91 ? 8.079 16.828 -10.144 1.00 69.00 91 ASN A O 1
ATOM 712 N N . HIS A 1 92 ? 7.218 18.134 -8.535 1.00 67.25 92 HIS A N 1
ATOM 713 C CA . HIS A 1 92 ? 6.549 19.060 -9.450 1.00 67.25 92 HIS A CA 1
ATOM 714 C C . HIS A 1 92 ? 7.538 19.925 -10.233 1.00 67.25 92 HIS A C 1
ATOM 716 O O . HIS A 1 92 ? 7.363 20.098 -11.436 1.00 67.25 92 HIS A O 1
ATOM 722 N N . PHE A 1 93 ? 8.586 20.424 -9.577 1.00 65.50 93 PHE A N 1
ATOM 723 C CA . PHE A 1 93 ? 9.615 21.252 -10.203 1.00 65.50 93 PHE A CA 1
ATOM 724 C C . PHE A 1 93 ? 10.477 20.461 -11.202 1.00 65.50 93 PHE A C 1
ATOM 726 O O . PHE A 1 93 ? 10.851 20.981 -12.251 1.00 65.50 93 PHE A O 1
ATOM 733 N N . LEU A 1 94 ? 10.757 19.185 -10.911 1.00 66.06 94 LEU A N 1
ATOM 734 C CA . LEU A 1 94 ? 11.560 18.299 -11.764 1.00 66.06 94 LEU A CA 1
ATOM 735 C C . LEU A 1 94 ? 10.759 17.640 -12.900 1.00 66.06 94 LEU A C 1
ATOM 737 O O . LEU A 1 94 ? 11.353 17.146 -13.859 1.00 66.06 94 LEU A O 1
ATOM 741 N N . ARG A 1 95 ? 9.419 17.650 -12.850 1.00 61.94 95 ARG A N 1
ATOM 742 C CA . ARG A 1 95 ? 8.557 17.213 -13.961 1.00 61.94 95 ARG A CA 1
ATOM 743 C C . ARG A 1 95 ? 8.516 18.275 -15.066 1.00 61.94 95 ARG A C 1
ATOM 745 O O . ARG A 1 95 ? 7.525 18.978 -15.247 1.00 61.94 95 ARG A O 1
ATOM 752 N N . GLN A 1 96 ? 9.577 18.354 -15.866 1.00 53.59 96 GLN A N 1
ATOM 753 C CA . GLN A 1 96 ? 9.532 19.068 -17.142 1.00 53.59 96 GLN A CA 1
ATOM 754 C C . GLN A 1 96 ? 8.729 18.255 -18.171 1.00 53.59 96 GLN A C 1
ATOM 756 O O . GLN A 1 96 ? 9.249 17.346 -18.815 1.00 53.59 96 GLN A O 1
ATOM 761 N N . ASN A 1 97 ? 7.451 18.589 -18.356 1.00 57.38 97 ASN A N 1
ATOM 762 C CA . ASN A 1 97 ? 6.690 18.147 -19.525 1.00 57.38 97 ASN A CA 1
ATOM 763 C C . ASN A 1 97 ? 7.036 19.055 -20.711 1.00 57.38 97 ASN A C 1
ATOM 765 O O . ASN A 1 97 ? 6.404 20.090 -20.914 1.00 57.38 97 ASN A O 1
ATOM 769 N N . THR A 1 98 ? 8.034 18.688 -21.514 1.00 61.22 98 THR A N 1
ATOM 770 C CA . THR A 1 98 ? 8.193 19.317 -22.832 1.00 61.22 98 THR A CA 1
ATOM 771 C C . THR A 1 98 ? 7.087 18.813 -23.767 1.00 61.22 98 THR A C 1
ATOM 773 O O . THR A 1 98 ? 6.669 17.653 -23.689 1.00 61.22 98 THR A O 1
ATOM 776 N N . LEU A 1 99 ? 6.581 19.678 -24.657 1.00 59.25 99 LEU A N 1
ATOM 777 C CA . LEU A 1 99 ? 5.437 19.377 -25.542 1.00 59.25 99 LEU A CA 1
ATOM 778 C C . LEU A 1 99 ? 5.627 18.083 -26.358 1.00 59.25 99 LEU A C 1
ATOM 780 O O . LEU A 1 99 ? 4.667 17.366 -26.649 1.00 59.25 99 LEU A O 1
ATOM 784 N N . THR A 1 100 ? 6.875 17.751 -26.678 1.00 60.41 100 THR A N 1
ATOM 785 C CA . THR A 1 100 ? 7.268 16.537 -27.397 1.00 60.41 100 THR A CA 1
ATOM 786 C C . THR A 1 100 ? 7.104 15.265 -26.552 1.00 60.41 100 THR A C 1
ATOM 788 O O . THR A 1 100 ? 6.691 14.232 -27.080 1.00 60.41 100 THR A O 1
ATOM 791 N N . HIS A 1 101 ? 7.361 15.322 -25.238 1.00 62.03 101 HIS A N 1
ATOM 792 C CA . HIS A 1 101 ? 7.169 14.189 -24.321 1.00 62.03 101 HIS A CA 1
ATOM 793 C C . HIS A 1 101 ? 5.693 13.957 -23.976 1.00 62.03 101 HIS A C 1
ATOM 795 O O . HIS A 1 101 ? 5.272 12.804 -23.892 1.00 62.03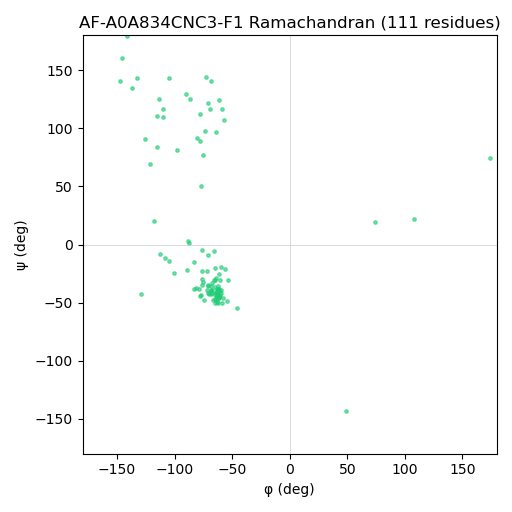 101 HIS A O 1
ATOM 801 N N . ALA A 1 102 ? 4.890 15.022 -23.873 1.00 61.03 102 ALA A N 1
ATOM 802 C CA . ALA A 1 102 ? 3.450 14.914 -23.632 1.00 61.03 102 ALA A CA 1
ATOM 803 C C . ALA A 1 102 ? 2.719 14.188 -24.782 1.00 61.03 102 ALA A C 1
ATOM 805 O O . ALA A 1 102 ? 1.950 13.261 -24.530 1.00 61.03 102 ALA A O 1
ATOM 806 N N . ARG A 1 103 ? 3.025 14.523 -26.049 1.00 63.97 103 ARG A N 1
ATOM 807 C CA . ARG A 1 103 ? 2.442 13.843 -27.227 1.00 63.97 103 ARG A CA 1
ATOM 808 C C . ARG A 1 103 ? 2.773 12.347 -27.289 1.00 63.97 103 ARG A C 1
ATOM 810 O O . ARG A 1 103 ? 1.902 11.550 -27.614 1.00 63.97 103 ARG A O 1
ATOM 817 N N . ARG A 1 104 ? 4.007 11.963 -26.946 1.00 63.16 104 ARG A N 1
ATOM 818 C CA . ARG A 1 104 ? 4.468 10.562 -26.959 1.00 63.16 104 ARG A CA 1
ATOM 819 C C . ARG A 1 104 ? 3.953 9.732 -25.773 1.00 63.16 104 ARG A C 1
ATOM 821 O O . ARG A 1 104 ? 3.914 8.510 -25.868 1.00 63.16 104 ARG A O 1
ATOM 828 N N . ASN A 1 105 ? 3.578 10.376 -24.665 1.00 66.19 105 ASN A N 1
ATOM 829 C CA . ASN A 1 105 ? 2.957 9.714 -23.514 1.00 66.19 105 ASN A CA 1
ATOM 830 C C . ASN A 1 105 ? 1.469 9.417 -23.788 1.00 66.19 105 ASN A C 1
ATOM 832 O O . ASN A 1 105 ? 1.024 8.289 -23.607 1.00 66.19 105 ASN A O 1
ATOM 836 N N . ILE A 1 106 ? 0.737 10.381 -24.362 1.00 61.56 106 ILE A N 1
ATOM 837 C CA . ILE A 1 106 ? -0.672 10.205 -24.759 1.00 61.56 106 ILE A CA 1
ATOM 838 C C . ILE A 1 106 ? -0.817 9.134 -25.853 1.00 61.56 106 ILE A C 1
ATOM 840 O O . ILE A 1 106 ? -1.733 8.324 -25.791 1.00 61.56 106 ILE A O 1
ATOM 844 N N . SER A 1 107 ? 0.113 9.060 -26.813 1.00 63.88 107 SER A N 1
ATOM 845 C CA . SER A 1 107 ? 0.063 8.051 -27.884 1.00 63.88 107 SER A CA 1
ATOM 846 C C . SER A 1 107 ? 0.372 6.616 -27.432 1.00 63.88 107 SER A C 1
ATOM 848 O O . SER A 1 107 ? 0.280 5.710 -28.248 1.00 63.88 107 SER A O 1
ATOM 850 N N . ARG A 1 108 ? 0.825 6.399 -26.189 1.00 60.47 108 ARG A N 1
ATOM 851 C CA . 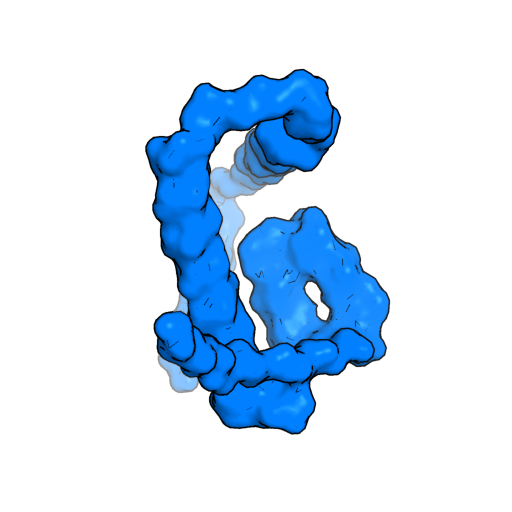ARG A 1 108 ? 1.122 5.059 -25.645 1.00 60.47 108 ARG A CA 1
ATOM 852 C C . ARG A 1 108 ? 0.072 4.546 -24.663 1.00 60.47 108 ARG A C 1
ATOM 854 O O . ARG A 1 108 ? 0.095 3.366 -24.339 1.00 60.47 108 ARG A O 1
ATOM 861 N N . HIS A 1 109 ? -0.811 5.410 -24.172 1.00 64.81 109 HIS A N 1
ATOM 862 C CA . HIS A 1 109 ? -1.758 5.075 -23.114 1.00 64.81 109 HIS A CA 1
ATOM 863 C C . HIS A 1 109 ? -3.192 5.288 -23.589 1.00 64.81 109 HIS A C 1
ATOM 865 O O . HIS A 1 109 ? -3.813 6.238 -23.146 1.00 64.81 109 HIS A O 1
ATOM 871 N N . TYR A 1 110 ? -3.661 4.444 -24.518 1.00 60.19 110 TYR A N 1
ATOM 872 C CA . TYR A 1 110 ? -4.980 3.777 -24.552 1.00 60.19 110 TYR A CA 1
ATOM 873 C C . TYR A 1 110 ? -5.121 3.015 -25.883 1.00 60.19 110 TYR A C 1
ATOM 875 O O . TYR A 1 110 ? -5.874 3.431 -26.756 1.00 60.19 110 TYR A O 1
ATOM 883 N N . ASP A 1 111 ? -4.434 1.879 -26.016 1.00 62.50 111 ASP A N 1
ATOM 884 C CA . ASP A 1 111 ? -4.893 0.826 -26.929 1.00 62.50 111 ASP A CA 1
ATOM 885 C C . ASP A 1 111 ? -5.652 -0.192 -26.072 1.00 62.50 111 ASP A C 1
ATOM 887 O O . ASP A 1 111 ? -5.101 -1.179 -25.589 1.00 62.50 111 ASP A O 1
ATOM 891 N N . LEU A 1 112 ? -6.917 0.131 -25.789 1.00 61.81 112 LEU A N 1
ATOM 892 C CA . LEU A 1 112 ? -7.898 -0.844 -25.320 1.00 61.81 112 LEU A CA 1
ATOM 893 C C . LEU A 1 112 ? -8.352 -1.625 -26.559 1.00 61.81 112 LEU A C 1
ATOM 895 O O . LEU A 1 112 ? -9.277 -1.193 -27.248 1.00 61.81 112 LEU A O 1
ATOM 899 N N . VAL A 1 113 ? -7.645 -2.710 -26.875 1.00 48.25 113 VAL A N 1
ATOM 900 C CA . VAL A 1 113 ? -8.110 -3.738 -27.822 1.00 48.25 113 VAL A CA 1
ATOM 901 C C . VAL A 1 113 ? -8.817 -4.834 -27.044 1.00 48.25 113 VAL A C 1
ATOM 903 O O . VAL A 1 113 ? -8.271 -5.237 -25.991 1.00 48.25 113 VAL A O 1
#

pLDDT: mean 73.06, std 16.52, range [41.09, 96.75]

Solvent-accessible surface area (backbone atoms only — not comparable to full-atom values): 6935 Å² total; per-residue (Å²): 134,82,80,80,84,80,69,62,52,79,44,76,74,36,77,61,30,61,54,32,40,74,72,43,55,82,56,9,52,53,51,24,47,77,72,52,21,33,51,46,82,47,77,89,52,22,67,59,33,47,52,52,50,54,51,54,47,51,54,52,49,53,54,53,50,73,72,51,90,66,88,55,91,80,56,72,92,67,86,65,70,66,62,54,50,51,50,54,51,49,54,57,70,68,59,75,76,48,76,73,56,51,56,59,51,59,76,68,67,78,85,86,125

Sequence (113 aa):
MTKCSLETVLRVHSPQFYWKVMTRADLGLADAYIDGDFSFAVENDGLLNLFMIIIAGRDAISSATKSNKTRGWWTPLIFTAGIASAKDFLNHFLRQNTLTHARRNISRHYDLV

Nearest PDB structures (foldseek):
  8af2-assembly2_B  TM=4.748E-01  e=4.590E+00  Homo sapiens

Radius of gyration: 19.48 Å; Cα contacts (8 Å, |Δi|>4): 66; chains: 1; bounding box: 33×36×51 Å

Foldseek 3Di:
DDPDPQDWDKAFPAPQLVVLPVPVPPVSNVCCVVVCRMATPDHPCRVVSVVVVVVVVVVVVVVVVVVDPDPDPPPPPDDDDPPVVVVVVVVVVPPPPDVVNVVVVVVVPDPPD